Protein AF-A0A1Q7AAJ3-F1 (afdb_monomer_lite)

Secondary structure (DSSP, 8-state):
-EEEE-PEEPTTS-EEEE--EEEEPPPPPP----EEEEEE-SEEETT-EEEEEEE-------------HHHHHHHHTT------S-----EEEEEB-TTT-SSSEEE-EEEEE-SSEEEEEPPTTB-SEEEEEEEEE-PPPTTS-S-PPPEEEEEEEEEEEEE-THHHHHHHGGGSS-S----

Sequence (183 aa):
MVRRGAGTAKPDGSCCAERGFASVEAGLFTLAVPKVASIAPETAEIGSLITIKGSGFGEFIKSDERTQDNLSREGHQHLFTQFGVNIARSAVLFPANKEFVKASHVAGYVENWTDTEIKVRVPQVAVPGKVLITRGSWDMLPDGTCCKDKEWMQFEAGRFTPTGLDKITADYLKNIPNLGSEQ

Radius of gyration: 23.28 Å; chains: 1; bounding box: 60×42×65 Å

Structure (mmCIF, N/CA/C/O backbone):
data_AF-A0A1Q7AAJ3-F1
#
_entry.id   AF-A0A1Q7AAJ3-F1
#
loop_
_atom_site.group_PDB
_atom_site.id
_atom_site.type_symbol
_atom_site.label_atom_id
_atom_site.label_alt_id
_atom_site.label_comp_id
_atom_site.label_asym_id
_atom_site.label_entity_id
_atom_site.label_seq_id
_atom_site.pdbx_PDB_ins_code
_atom_site.Cartn_x
_atom_site.Cartn_y
_atom_site.Cartn_z
_atom_site.occupancy
_atom_site.B_iso_or_equiv
_atom_site.auth_seq_id
_atom_site.auth_comp_id
_atom_site.auth_asym_id
_atom_site.auth_atom_id
_atom_site.pdbx_PDB_model_num
ATOM 1 N N . MET A 1 1 ? 13.438 3.695 -26.249 1.00 65.31 1 MET A N 1
ATOM 2 C CA . MET A 1 1 ? 14.640 3.692 -27.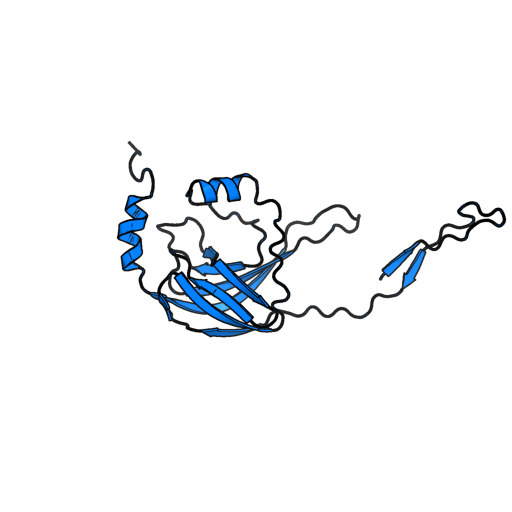112 1.00 65.31 1 MET A CA 1
ATOM 3 C C . MET A 1 1 ? 15.866 3.745 -26.215 1.00 65.31 1 MET A C 1
ATOM 5 O O . MET A 1 1 ? 15.960 4.659 -25.407 1.00 65.31 1 MET A O 1
ATOM 9 N N . VAL A 1 2 ? 16.760 2.763 -26.307 1.00 72.44 2 VAL A N 1
ATOM 10 C CA . VAL A 1 2 ? 18.031 2.750 -25.567 1.00 72.44 2 VAL A CA 1
ATOM 11 C C . VAL A 1 2 ? 19.109 3.328 -26.476 1.00 72.44 2 VAL A C 1
ATOM 13 O O . VAL A 1 2 ? 19.270 2.865 -27.605 1.00 72.44 2 VAL A O 1
ATOM 16 N N . ARG A 1 3 ? 19.835 4.347 -26.006 1.00 77.50 3 ARG A N 1
ATOM 17 C CA . ARG A 1 3 ? 20.923 4.986 -26.760 1.00 77.50 3 ARG A CA 1
ATOM 18 C C . ARG A 1 3 ? 22.242 4.749 -26.039 1.00 77.50 3 ARG A C 1
ATOM 20 O O . ARG A 1 3 ? 22.343 5.018 -24.847 1.00 77.50 3 ARG A O 1
ATOM 27 N N . ARG A 1 4 ? 23.255 4.277 -26.765 1.00 74.56 4 ARG A N 1
ATOM 28 C CA . ARG A 1 4 ? 24.634 4.182 -26.266 1.00 74.56 4 ARG A CA 1
ATOM 29 C C . ARG A 1 4 ? 25.573 4.995 -27.144 1.00 74.56 4 ARG A C 1
ATOM 31 O O . ARG A 1 4 ? 25.368 5.080 -28.357 1.00 74.56 4 ARG A O 1
ATOM 38 N N . GLY A 1 5 ? 26.613 5.562 -26.538 1.00 75.94 5 GLY A N 1
ATOM 39 C CA . GLY A 1 5 ? 27.709 6.171 -27.287 1.00 75.94 5 GLY A CA 1
ATOM 40 C C . GLY A 1 5 ? 28.377 5.121 -28.177 1.00 75.94 5 GLY A C 1
ATOM 41 O O . GLY A 1 5 ? 28.729 4.042 -27.706 1.00 75.94 5 GLY A O 1
ATOM 42 N N . ALA A 1 6 ? 28.503 5.423 -29.464 1.00 72.31 6 ALA A N 1
ATOM 43 C CA . ALA A 1 6 ? 29.125 4.570 -30.471 1.00 72.31 6 ALA A CA 1
ATOM 44 C C . ALA A 1 6 ? 30.087 5.417 -31.313 1.00 72.31 6 ALA A C 1
ATOM 46 O O . ALA A 1 6 ? 29.938 5.538 -32.526 1.00 72.31 6 ALA A O 1
ATOM 47 N N . GLY A 1 7 ? 31.028 6.082 -30.640 1.00 76.75 7 GLY A N 1
ATOM 48 C CA . GLY A 1 7 ? 32.107 6.783 -31.326 1.00 76.75 7 GLY A CA 1
ATOM 49 C C . GLY A 1 7 ? 33.108 5.785 -31.904 1.00 76.75 7 GLY A C 1
ATOM 50 O O . GLY A 1 7 ? 33.461 4.810 -31.240 1.00 76.75 7 GLY A O 1
ATOM 51 N N . THR A 1 8 ? 33.564 6.024 -33.129 1.00 76.06 8 THR A N 1
ATOM 52 C CA . THR A 1 8 ? 34.667 5.270 -33.737 1.00 76.06 8 THR A CA 1
ATOM 53 C C . THR A 1 8 ? 35.996 5.889 -33.307 1.00 76.06 8 THR A C 1
ATOM 55 O O . THR A 1 8 ? 36.162 7.111 -33.324 1.00 76.06 8 THR A O 1
ATOM 58 N N . ALA A 1 9 ? 36.955 5.066 -32.878 1.00 80.19 9 ALA A N 1
ATOM 59 C CA . ALA A 1 9 ? 38.305 5.542 -32.580 1.00 80.19 9 ALA A CA 1
ATOM 60 C C . ALA A 1 9 ? 39.030 5.936 -33.878 1.00 80.19 9 ALA A C 1
ATOM 62 O O . ALA A 1 9 ? 38.759 5.378 -34.943 1.00 80.19 9 ALA A O 1
ATOM 63 N N . LYS A 1 10 ? 39.951 6.900 -33.799 1.00 81.25 10 LYS A N 1
ATOM 64 C CA . LYS A 1 10 ? 40.844 7.220 -34.918 1.00 81.25 10 LYS A CA 1
ATOM 65 C C . LYS A 1 10 ? 41.862 6.083 -35.128 1.00 81.25 10 LYS A C 1
ATOM 67 O O . LYS A 1 10 ? 42.133 5.331 -34.190 1.00 81.25 10 LYS A O 1
ATOM 72 N N . PRO A 1 11 ? 42.473 5.969 -36.324 1.00 84.19 11 PRO A N 1
ATOM 73 C CA . PRO A 1 11 ? 43.499 4.956 -36.604 1.00 84.19 11 PRO A CA 1
ATOM 74 C C . PRO A 1 11 ? 44.734 5.031 -35.692 1.00 84.19 11 PRO A C 1
ATOM 76 O O . PRO A 1 11 ? 45.440 4.042 -35.541 1.00 84.19 11 PRO A O 1
ATOM 79 N N . ASP A 1 12 ? 44.988 6.190 -35.077 1.00 87.06 12 ASP A N 1
ATOM 80 C CA . ASP A 1 12 ? 46.073 6.425 -34.115 1.00 87.06 12 ASP A CA 1
ATOM 81 C C . ASP A 1 12 ? 45.742 5.954 -32.682 1.00 87.06 12 ASP A C 1
ATOM 83 O O . ASP A 1 12 ? 46.537 6.148 -31.765 1.00 87.06 12 ASP A O 1
ATOM 87 N N . GLY A 1 13 ? 44.566 5.351 -32.471 1.00 73.69 13 GLY A N 1
ATOM 88 C CA . GLY A 1 13 ? 44.105 4.877 -31.166 1.00 73.69 13 GLY A CA 1
ATOM 89 C C . GLY A 1 13 ? 43.540 5.971 -30.257 1.00 73.69 13 GLY A C 1
ATOM 90 O O . GLY A 1 13 ? 43.046 5.658 -29.173 1.00 73.69 13 GLY A O 1
ATOM 91 N N . SER A 1 14 ? 43.546 7.240 -30.677 1.00 81.94 14 SER A N 1
ATOM 92 C CA . SER A 1 14 ? 42.894 8.317 -29.933 1.00 81.94 14 SER A CA 1
ATOM 93 C C . SER A 1 14 ? 41.377 8.329 -30.185 1.00 81.94 14 SER A C 1
ATOM 95 O O . SER A 1 14 ? 40.891 8.071 -31.291 1.00 81.94 14 SER A O 1
ATOM 97 N N . CYS A 1 15 ? 40.583 8.622 -29.153 1.00 71.25 15 CYS A N 1
ATOM 98 C CA . CYS A 1 15 ? 39.141 8.830 -29.321 1.00 71.25 15 CYS A CA 1
ATOM 99 C C . CYS A 1 15 ? 38.859 10.279 -29.758 1.00 71.25 15 CYS A C 1
ATOM 101 O O . CYS A 1 15 ? 39.474 11.212 -29.248 1.00 71.25 15 CYS A O 1
ATOM 103 N N . CYS A 1 16 ? 37.927 10.572 -30.666 1.00 77.69 16 CYS A N 1
ATOM 104 C CA . CYS A 1 16 ? 37.142 9.714 -31.558 1.00 77.69 16 CYS A CA 1
ATOM 105 C C . CYS A 1 16 ? 37.064 10.412 -32.933 1.00 77.69 16 CYS A C 1
ATOM 107 O O . CYS A 1 16 ? 37.027 11.645 -32.985 1.00 77.69 16 CYS A O 1
ATOM 109 N N . ALA A 1 17 ? 37.091 9.644 -34.027 1.00 74.12 17 ALA A N 1
ATOM 110 C CA . ALA A 1 17 ? 37.043 10.137 -35.407 1.00 74.12 17 ALA A CA 1
ATOM 111 C C . ALA A 1 17 ? 35.638 10.631 -35.774 1.00 74.12 17 ALA A C 1
ATOM 113 O O . ALA A 1 17 ? 35.485 11.731 -36.297 1.00 74.12 17 ALA A O 1
ATOM 114 N N . GLU A 1 18 ? 34.618 9.855 -35.406 1.00 74.44 18 GLU A N 1
ATOM 115 C CA . GLU A 1 18 ? 33.216 10.250 -35.483 1.00 74.44 18 GLU A CA 1
ATOM 116 C C . GLU A 1 18 ? 32.548 10.090 -34.117 1.00 74.44 18 GLU A C 1
ATOM 118 O O . GLU A 1 18 ? 32.848 9.172 -33.347 1.00 74.44 18 GLU A O 1
ATOM 123 N N . ARG A 1 19 ? 31.616 10.995 -33.808 1.00 74.12 19 ARG A N 1
ATOM 124 C CA . ARG A 1 19 ? 30.742 10.887 -32.637 1.00 74.12 19 ARG A CA 1
ATOM 125 C C . ARG A 1 19 ? 29.387 10.372 -33.105 1.00 74.12 19 ARG A C 1
ATOM 127 O O . ARG A 1 19 ? 28.649 11.098 -33.762 1.00 74.12 19 ARG A O 1
ATOM 134 N N . GLY A 1 20 ? 29.074 9.128 -32.755 1.00 75.38 20 GLY A N 1
ATOM 135 C CA . GLY A 1 20 ? 27.811 8.478 -33.092 1.00 75.38 20 GLY A CA 1
ATOM 136 C C . GLY A 1 20 ? 27.059 7.984 -31.861 1.00 75.38 20 GLY A C 1
ATOM 137 O O . GLY A 1 20 ? 27.632 7.793 -30.785 1.00 75.38 20 GLY A O 1
ATOM 138 N N . PHE A 1 21 ? 25.763 7.736 -32.037 1.00 75.00 21 PHE A N 1
ATOM 139 C CA . PHE A 1 21 ? 24.933 7.028 -31.068 1.00 75.00 21 PHE A CA 1
ATOM 140 C C . PHE A 1 21 ? 24.314 5.815 -31.746 1.00 75.00 21 PHE A C 1
ATOM 142 O O . PHE A 1 21 ? 23.583 5.960 -32.724 1.00 75.00 21 PHE A O 1
ATOM 149 N N . ALA A 1 22 ? 24.551 4.629 -31.195 1.00 75.25 22 ALA A N 1
ATOM 150 C CA . ALA A 1 22 ? 23.754 3.468 -31.554 1.00 75.25 22 ALA A CA 1
ATOM 151 C C . ALA A 1 22 ? 22.447 3.547 -30.761 1.00 75.25 22 ALA A C 1
ATOM 153 O O . ALA A 1 22 ? 22.472 3.656 -29.532 1.00 75.25 22 ALA A O 1
ATOM 154 N N . SER A 1 23 ? 21.319 3.534 -31.466 1.00 76.69 23 SER A N 1
ATOM 155 C CA . SER A 1 23 ? 19.989 3.557 -30.859 1.00 76.69 23 SER A CA 1
ATOM 156 C C . SER A 1 23 ? 19.286 2.252 -31.199 1.00 76.69 23 SER A C 1
ATOM 158 O O . SER A 1 23 ? 19.252 1.858 -32.360 1.00 76.69 23 SER A O 1
ATOM 160 N N . VAL A 1 24 ? 18.749 1.581 -30.187 1.00 80.00 24 VAL A N 1
ATOM 161 C CA . VAL A 1 24 ? 17.919 0.386 -30.353 1.00 80.00 24 VAL A CA 1
ATOM 162 C C . VAL A 1 24 ? 16.547 0.703 -29.783 1.00 80.00 24 VAL A C 1
ATOM 164 O O . VAL A 1 24 ? 16.419 1.378 -28.752 1.00 80.00 24 VAL A O 1
ATOM 167 N N . GLU A 1 25 ? 15.504 0.269 -30.478 1.00 81.00 25 GLU A N 1
ATOM 168 C CA . GLU A 1 25 ? 14.151 0.396 -29.966 1.00 81.00 25 GLU A CA 1
ATOM 169 C C . GLU A 1 25 ? 14.051 -0.400 -28.660 1.00 81.00 25 GLU A C 1
ATOM 171 O O . GLU A 1 25 ? 14.455 -1.559 -28.584 1.00 81.00 25 GLU A O 1
ATOM 176 N N . ALA A 1 26 ? 13.602 0.260 -27.590 1.00 73.00 26 ALA A N 1
ATOM 177 C CA . ALA A 1 26 ? 13.353 -0.478 -26.358 1.00 73.00 26 ALA A CA 1
ATOM 178 C C . ALA A 1 26 ? 12.098 -1.315 -26.615 1.00 73.00 26 ALA A C 1
ATOM 180 O O . ALA A 1 26 ? 11.169 -0.799 -27.234 1.00 73.00 26 ALA A O 1
ATOM 181 N N . GLY A 1 27 ? 12.087 -2.577 -26.180 1.00 76.94 27 GLY A N 1
ATOM 182 C CA . GLY A 1 27 ? 10.922 -3.445 -26.345 1.00 76.94 27 GLY A CA 1
ATOM 183 C C . GLY A 1 27 ? 9.646 -2.828 -25.762 1.00 76.94 27 GLY A C 1
ATOM 184 O O . GLY A 1 27 ? 9.688 -1.846 -25.017 1.00 76.94 27 GLY A O 1
ATOM 185 N N . LEU A 1 28 ? 8.502 -3.420 -26.099 1.00 74.38 28 LEU A N 1
ATOM 186 C CA . LEU A 1 28 ? 7.213 -2.984 -25.571 1.00 74.38 28 LEU A CA 1
ATOM 187 C C . LEU A 1 28 ? 7.211 -3.089 -24.041 1.00 74.38 28 LEU A C 1
ATOM 189 O O . LEU A 1 28 ? 7.359 -4.171 -23.478 1.00 74.38 28 LEU A O 1
ATOM 193 N N . PHE A 1 29 ? 7.038 -1.948 -23.381 1.00 65.75 29 PHE A N 1
ATOM 194 C CA . PHE A 1 29 ? 6.793 -1.871 -21.949 1.00 65.75 29 PHE A CA 1
ATOM 195 C C . PHE A 1 29 ? 5.285 -1.793 -21.721 1.00 65.75 29 PHE A C 1
ATOM 197 O O . PHE A 1 29 ? 4.626 -0.870 -22.199 1.00 65.75 29 PHE A O 1
ATOM 204 N N . THR A 1 30 ? 4.735 -2.753 -20.986 1.00 64.44 30 THR A N 1
ATOM 205 C CA . THR A 1 30 ? 3.348 -2.703 -20.518 1.00 64.44 30 THR A CA 1
ATOM 206 C C . THR A 1 30 ? 3.324 -2.279 -19.061 1.00 64.44 30 THR A C 1
ATOM 208 O O . THR A 1 30 ? 3.898 -2.958 -18.209 1.00 64.44 30 THR A O 1
ATOM 211 N N . LEU A 1 31 ? 2.631 -1.180 -18.769 1.00 67.75 31 LEU A N 1
ATOM 212 C CA . LEU A 1 31 ? 2.391 -0.751 -17.398 1.00 67.75 31 LEU A CA 1
ATOM 213 C C . LEU A 1 31 ? 1.422 -1.734 -16.727 1.00 67.75 31 LEU A C 1
ATOM 215 O O . LEU A 1 31 ? 0.249 -1.806 -17.093 1.00 67.75 31 LEU A O 1
ATOM 219 N N . ALA A 1 32 ? 1.909 -2.494 -15.747 1.00 71.25 32 ALA A N 1
ATOM 220 C CA . ALA A 1 32 ? 1.050 -3.314 -14.906 1.00 71.25 32 ALA A CA 1
ATOM 221 C C . ALA A 1 32 ? 0.269 -2.396 -13.957 1.00 71.25 32 ALA A C 1
ATOM 223 O O . ALA A 1 32 ? 0.847 -1.780 -13.061 1.00 71.25 32 ALA A O 1
ATOM 224 N N . VAL A 1 33 ? -1.043 -2.282 -14.169 1.00 79.19 33 VAL A N 1
ATOM 225 C CA . VAL A 1 33 ? -1.920 -1.544 -13.255 1.00 79.19 33 VAL A CA 1
ATOM 226 C C . VAL A 1 33 ? -2.176 -2.424 -12.027 1.00 79.19 33 VAL A C 1
ATOM 228 O O . VAL A 1 33 ? -2.676 -3.541 -12.194 1.00 79.19 33 VAL A O 1
ATOM 231 N N . PRO A 1 34 ? -1.855 -1.957 -10.806 1.00 85.69 34 PRO A N 1
ATOM 232 C CA . PRO A 1 34 ? -2.088 -2.733 -9.597 1.00 85.69 34 PRO A CA 1
ATOM 233 C C . PRO A 1 34 ? -3.570 -3.085 -9.445 1.00 85.69 34 PRO A C 1
ATOM 235 O O . PRO A 1 34 ? -4.442 -2.222 -9.575 1.00 85.69 34 PRO A O 1
ATOM 238 N N . LYS A 1 35 ? -3.862 -4.348 -9.133 1.00 90.81 35 LYS A N 1
ATOM 239 C CA . LYS A 1 35 ? -5.227 -4.830 -8.899 1.00 90.81 35 LYS A CA 1
ATOM 240 C C . LYS A 1 35 ? -5.313 -5.505 -7.544 1.00 90.81 35 LYS A C 1
ATOM 242 O O . LYS A 1 35 ? -4.575 -6.447 -7.269 1.00 90.81 35 LYS A O 1
ATOM 247 N N . VAL A 1 36 ? -6.252 -5.054 -6.718 1.00 93.94 36 VAL A N 1
ATOM 248 C CA . VAL A 1 36 ? -6.525 -5.674 -5.420 1.00 93.94 36 VAL A CA 1
ATOM 249 C C . VAL A 1 36 ? -7.561 -6.778 -5.595 1.00 93.94 36 VAL A C 1
ATOM 251 O O . VAL A 1 36 ? -8.565 -6.601 -6.284 1.00 93.94 36 VAL A O 1
ATOM 254 N N . ALA A 1 37 ? -7.289 -7.929 -4.988 1.00 95.06 37 ALA A N 1
ATOM 255 C CA . ALA A 1 37 ? -8.182 -9.078 -4.960 1.00 95.06 37 ALA A CA 1
ATOM 256 C C . ALA A 1 37 ? -8.970 -9.152 -3.646 1.00 95.06 37 ALA A C 1
ATOM 258 O O . ALA A 1 37 ? -10.164 -9.430 -3.672 1.00 95.06 37 ALA A O 1
ATOM 259 N N . SER A 1 38 ? -8.319 -8.910 -2.503 1.00 95.50 38 SER A N 1
ATOM 260 C CA . SER A 1 38 ? -8.972 -8.994 -1.191 1.00 95.50 38 SER A CA 1
ATOM 261 C C . SER A 1 38 ? -8.181 -8.292 -0.093 1.00 95.50 38 SER A C 1
ATOM 263 O O . SER A 1 38 ? -6.950 -8.291 -0.127 1.00 95.50 38 SER A O 1
ATOM 265 N N . ILE A 1 39 ? -8.885 -7.832 0.938 1.00 95.75 39 ILE A N 1
ATOM 266 C CA . ILE A 1 39 ? -8.338 -7.403 2.228 1.00 95.75 39 ILE A CA 1
ATOM 267 C C . ILE A 1 39 ? -8.851 -8.355 3.314 1.00 95.75 39 ILE A C 1
ATOM 269 O O . ILE A 1 39 ? -10.038 -8.660 3.357 1.00 95.75 39 ILE A O 1
ATOM 273 N N . ALA A 1 40 ? -7.962 -8.883 4.154 1.00 96.06 40 ALA A N 1
ATOM 274 C CA . ALA A 1 40 ? -8.326 -9.857 5.175 1.00 96.06 40 ALA A CA 1
ATOM 275 C C . ALA A 1 40 ? -7.438 -9.744 6.427 1.00 96.06 40 ALA A C 1
ATOM 277 O O . ALA A 1 40 ? -6.211 -9.716 6.306 1.00 96.06 40 ALA A O 1
ATOM 278 N N . PRO A 1 41 ? -8.023 -9.766 7.634 1.00 96.69 41 PRO A N 1
ATOM 279 C CA . PRO A 1 41 ? -9.459 -9.636 7.910 1.00 96.69 41 PRO A CA 1
ATOM 280 C C . PRO A 1 41 ? -10.001 -8.233 7.558 1.00 96.69 41 PRO A C 1
ATOM 282 O O . PRO A 1 41 ? -9.258 -7.256 7.579 1.00 96.69 41 PRO A O 1
ATOM 285 N N . GLU A 1 42 ? -11.301 -8.125 7.256 1.00 96.06 42 GLU A N 1
ATOM 286 C CA . GLU A 1 42 ? -11.984 -6.833 7.015 1.00 96.06 42 GLU A CA 1
ATOM 287 C C . GLU A 1 42 ? -12.266 -6.058 8.313 1.00 96.06 42 GLU A C 1
ATOM 289 O O . GLU A 1 42 ? -12.528 -4.855 8.284 1.00 96.06 42 GLU A O 1
ATOM 294 N N . THR A 1 43 ? -12.182 -6.745 9.453 1.00 95.25 43 THR A N 1
ATOM 295 C CA . THR A 1 43 ? -12.402 -6.192 10.788 1.00 95.25 43 THR A CA 1
ATOM 296 C C . THR A 1 43 ? -11.329 -6.727 11.728 1.00 95.25 43 THR A C 1
ATOM 298 O O . THR A 1 43 ? -11.192 -7.943 11.865 1.00 95.25 43 THR A O 1
ATOM 301 N N . ALA A 1 44 ? -10.562 -5.845 12.369 1.00 94.25 44 ALA A N 1
ATOM 302 C CA . ALA A 1 44 ? -9.532 -6.235 13.336 1.00 94.25 44 ALA A CA 1
ATOM 303 C C . ALA A 1 44 ? -9.245 -5.130 14.353 1.00 94.25 44 ALA A C 1
ATOM 305 O O . ALA A 1 44 ? -9.491 -3.953 14.084 1.00 94.25 44 ALA A O 1
ATOM 306 N N . GLU A 1 45 ? -8.671 -5.516 15.495 1.00 91.75 45 GLU A N 1
ATOM 307 C CA . GLU A 1 45 ? -8.229 -4.558 16.506 1.00 91.75 45 GLU A CA 1
ATOM 308 C C . GLU A 1 45 ? -7.070 -3.723 15.964 1.00 91.75 45 GLU A C 1
ATOM 310 O O . GLU A 1 45 ? -6.247 -4.180 15.163 1.00 91.75 45 GLU A O 1
ATOM 315 N N . ILE A 1 46 ? -6.987 -2.486 16.416 1.00 88.50 46 ILE A N 1
ATOM 316 C CA . ILE A 1 46 ? -5.868 -1.606 16.115 1.00 88.50 46 ILE A CA 1
ATOM 317 C C . ILE A 1 46 ? -4.523 -2.259 16.484 1.00 88.50 46 ILE A C 1
ATOM 319 O O . ILE A 1 46 ? -4.392 -2.941 17.495 1.00 88.50 46 ILE A O 1
ATOM 323 N N . GLY A 1 47 ? -3.508 -2.063 15.638 1.00 85.81 47 GLY A N 1
ATOM 324 C CA . GLY A 1 47 ? -2.197 -2.709 15.756 1.00 85.81 47 GLY A CA 1
ATOM 325 C C . GLY A 1 47 ? -2.135 -4.134 15.191 1.00 85.81 47 GLY A C 1
ATOM 326 O O . GLY A 1 47 ? -1.030 -4.642 14.955 1.00 85.81 47 GLY A O 1
ATOM 327 N N . SER A 1 48 ? -3.286 -4.760 14.913 1.00 91.12 48 SER A N 1
ATOM 328 C CA . SER A 1 48 ? -3.352 -6.080 14.277 1.00 91.12 48 SER A CA 1
ATOM 329 C C . SER A 1 48 ? -2.757 -6.051 12.876 1.00 91.12 48 SER A C 1
ATOM 331 O O . SER A 1 48 ? -2.835 -5.047 12.164 1.00 91.12 48 SER A O 1
ATOM 333 N N . LEU A 1 49 ? -2.180 -7.181 12.474 1.00 92.81 49 LEU A N 1
ATOM 334 C CA . LEU A 1 49 ? -1.660 -7.377 11.129 1.00 92.81 49 LEU A CA 1
ATOM 335 C C . LEU A 1 49 ? -2.796 -7.794 10.190 1.00 92.81 49 LEU A C 1
ATOM 337 O O . LEU A 1 49 ? -3.454 -8.806 10.426 1.00 92.81 49 LEU A O 1
ATOM 341 N N . ILE A 1 50 ? -2.994 -7.039 9.113 1.00 96.38 50 ILE A N 1
ATOM 342 C CA . ILE A 1 50 ? -3.913 -7.384 8.028 1.00 96.38 50 ILE A CA 1
ATOM 343 C C . ILE A 1 50 ? -3.136 -7.697 6.752 1.00 96.38 50 ILE A C 1
ATOM 345 O O . ILE A 1 50 ? -2.016 -7.225 6.550 1.00 96.38 50 ILE A O 1
ATOM 349 N N . THR A 1 51 ? -3.745 -8.498 5.886 1.00 96.94 51 THR A N 1
ATOM 350 C CA . THR A 1 51 ? -3.178 -8.927 4.609 1.00 96.94 51 THR A CA 1
ATOM 351 C C . THR A 1 51 ? -4.041 -8.426 3.460 1.00 96.94 51 THR A C 1
ATOM 353 O O . THR A 1 51 ? -5.244 -8.671 3.422 1.00 96.94 51 THR A O 1
ATOM 356 N N . ILE A 1 52 ? -3.418 -7.759 2.497 1.00 96.31 52 ILE A N 1
ATOM 357 C CA . ILE A 1 52 ? -4.033 -7.364 1.233 1.00 96.31 52 ILE A CA 1
ATOM 358 C C . ILE A 1 52 ? -3.404 -8.214 0.133 1.00 96.31 52 ILE A C 1
ATOM 360 O O . ILE A 1 52 ? -2.185 -8.229 -0.018 1.00 96.31 52 ILE A O 1
ATOM 364 N N . LYS A 1 53 ? -4.231 -8.931 -0.627 1.00 96.56 53 LYS A N 1
ATOM 365 C CA . LYS A 1 53 ? -3.799 -9.758 -1.761 1.00 96.56 53 LYS A CA 1
ATOM 366 C C . LYS A 1 53 ? -4.214 -9.125 -3.076 1.00 96.56 53 LYS A C 1
ATOM 368 O O . LYS A 1 53 ? -5.254 -8.471 -3.154 1.00 96.56 53 LYS A O 1
ATOM 373 N N . GLY A 1 54 ? -3.426 -9.352 -4.113 1.00 94.31 54 GLY A N 1
ATOM 374 C CA . GLY A 1 54 ? -3.667 -8.815 -5.445 1.00 94.31 54 GLY A CA 1
ATOM 375 C C . GLY A 1 54 ? -2.545 -9.165 -6.410 1.00 94.31 54 GLY A C 1
ATOM 376 O O . GLY A 1 54 ? -1.929 -10.221 -6.293 1.00 94.31 54 GLY A O 1
ATOM 377 N N . SER A 1 55 ? -2.311 -8.287 -7.375 1.00 91.75 55 SER A N 1
ATOM 378 C CA . SER A 1 55 ? -1.271 -8.435 -8.394 1.00 91.75 55 SER A CA 1
ATOM 379 C C . SER A 1 55 ? -0.776 -7.074 -8.863 1.00 91.75 55 SER A C 1
ATOM 381 O O . SER A 1 55 ? -1.564 -6.123 -8.913 1.00 91.75 55 SER A O 1
ATOM 383 N N . GLY A 1 56 ? 0.485 -6.992 -9.288 1.00 87.06 56 GLY A N 1
ATOM 384 C CA . GLY A 1 56 ? 1.055 -5.748 -9.800 1.00 87.06 56 GLY A CA 1
ATOM 385 C C . GLY A 1 56 ? 1.318 -4.716 -8.705 1.00 87.06 56 GLY A C 1
ATOM 386 O O . GLY A 1 56 ? 1.403 -3.524 -8.997 1.00 87.06 56 GLY A O 1
ATOM 387 N N . PHE A 1 57 ? 1.422 -5.128 -7.436 1.00 86.12 57 PHE A N 1
ATOM 388 C CA . PHE A 1 57 ? 1.823 -4.223 -6.355 1.00 86.12 57 PHE A CA 1
ATOM 389 C C . PHE A 1 57 ? 3.292 -3.809 -6.461 1.00 86.12 57 PHE A C 1
ATOM 391 O O . PHE A 1 57 ? 3.673 -2.811 -5.848 1.00 86.12 57 PHE A O 1
ATOM 398 N N . GLY A 1 58 ? 4.093 -4.526 -7.251 1.00 80.19 58 GLY A N 1
ATOM 399 C CA . GLY A 1 58 ? 5.523 -4.338 -7.438 1.00 80.19 58 GLY A CA 1
ATOM 400 C C . GLY A 1 58 ? 6.339 -4.529 -6.163 1.00 80.19 58 GLY A C 1
ATOM 401 O O . GLY A 1 58 ? 5.847 -4.966 -5.123 1.00 80.19 58 GLY A O 1
ATOM 402 N N . GLU A 1 59 ? 7.617 -4.173 -6.252 1.00 72.88 59 GLU A N 1
ATOM 403 C CA . GLU A 1 59 ? 8.522 -4.219 -5.111 1.00 72.88 59 GLU A CA 1
ATOM 404 C C . GLU A 1 59 ? 8.340 -2.999 -4.205 1.00 72.88 59 GLU A C 1
ATOM 406 O O . GLU A 1 59 ? 8.094 -1.870 -4.657 1.00 72.88 59 GLU A O 1
ATOM 411 N N . PHE A 1 60 ? 8.467 -3.243 -2.904 1.00 66.94 60 PHE A N 1
ATOM 412 C CA . PHE A 1 60 ? 8.374 -2.209 -1.897 1.00 66.94 60 PHE A CA 1
ATOM 413 C C . PHE A 1 60 ? 9.700 -1.509 -1.707 1.00 66.94 60 PHE A C 1
ATOM 415 O O . PHE A 1 60 ? 10.556 -1.914 -0.924 1.00 66.94 60 PHE A O 1
ATOM 422 N N . ILE A 1 61 ? 9.838 -0.397 -2.406 1.00 57.00 61 ILE A N 1
ATOM 423 C CA . ILE A 1 61 ? 10.975 0.480 -2.227 1.00 57.00 61 ILE A CA 1
ATOM 424 C C . ILE A 1 61 ? 10.594 1.467 -1.118 1.00 57.00 61 ILE A C 1
ATOM 426 O O . ILE A 1 61 ? 9.977 2.502 -1.374 1.00 57.00 61 ILE A O 1
ATOM 430 N N . LYS A 1 62 ? 10.977 1.162 0.134 1.00 51.62 62 LYS A N 1
ATOM 431 C CA . LYS A 1 62 ? 11.312 2.231 1.090 1.00 51.62 62 LYS A CA 1
ATOM 432 C C . LYS A 1 62 ? 12.665 2.781 0.649 1.00 51.62 62 LYS A C 1
ATOM 434 O O . LYS A 1 62 ? 13.670 2.578 1.313 1.00 51.62 62 LYS A O 1
ATOM 439 N N . SER A 1 63 ? 12.733 3.401 -0.527 1.00 38.16 63 SER A N 1
ATOM 440 C CA . SER A 1 63 ? 13.829 4.331 -0.734 1.00 38.16 63 SER A CA 1
ATOM 441 C C . SER A 1 63 ? 13.535 5.401 0.284 1.00 38.16 63 SER A C 1
ATOM 443 O O . SER A 1 63 ? 12.475 6.034 0.221 1.00 38.16 63 SER A O 1
ATOM 445 N N . ASP A 1 64 ? 14.429 5.523 1.246 1.00 38.41 64 ASP A N 1
ATOM 446 C CA . ASP A 1 64 ? 14.527 6.655 2.136 1.00 38.41 64 ASP A CA 1
ATOM 447 C C . ASP A 1 64 ? 14.805 7.872 1.244 1.00 38.41 64 ASP A C 1
ATOM 449 O O . ASP A 1 64 ? 15.915 8.389 1.148 1.00 38.41 64 ASP A O 1
ATOM 453 N N . GLU A 1 65 ? 13.786 8.308 0.500 1.00 41.88 65 GLU A N 1
ATOM 454 C CA . GLU A 1 65 ? 13.674 9.676 0.059 1.00 41.88 65 GLU A CA 1
ATOM 455 C C . GLU A 1 65 ? 13.810 10.427 1.352 1.00 41.88 65 GLU A C 1
ATOM 457 O O . GLU A 1 65 ? 12.916 10.265 2.189 1.00 41.88 65 GLU A O 1
ATOM 462 N N . ARG A 1 66 ? 14.985 11.067 1.537 1.00 35.72 66 ARG A N 1
ATOM 463 C CA . ARG A 1 66 ? 15.378 11.802 2.739 1.00 35.72 66 ARG A CA 1
ATOM 464 C C . ARG A 1 66 ? 14.092 12.263 3.360 1.00 35.72 66 ARG A C 1
ATOM 466 O O . ARG A 1 66 ? 13.466 13.171 2.810 1.00 35.72 66 ARG A O 1
ATOM 473 N N . THR A 1 67 ? 13.650 11.547 4.399 1.00 42.78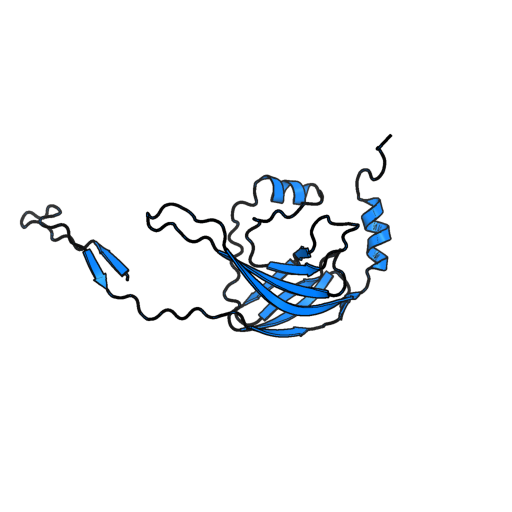 67 THR A N 1
ATOM 474 C CA . THR A 1 67 ? 12.500 11.962 5.184 1.00 42.78 67 THR A CA 1
ATOM 475 C C . THR A 1 67 ? 12.794 13.414 5.398 1.00 42.78 67 THR A C 1
ATOM 477 O O . THR A 1 67 ? 13.862 13.669 5.962 1.00 42.78 67 THR A O 1
ATOM 480 N N . GLN A 1 68 ? 12.002 14.320 4.796 1.00 47.69 68 GLN A N 1
ATOM 481 C CA . GLN A 1 68 ? 12.253 15.755 4.919 1.00 47.69 68 GLN A CA 1
ATOM 482 C C . GLN A 1 68 ? 12.672 15.936 6.362 1.00 47.69 68 GLN A C 1
ATOM 484 O O . GLN A 1 68 ? 11.964 15.391 7.196 1.00 47.69 68 GLN A O 1
ATOM 489 N N . ASP A 1 69 ? 13.860 16.473 6.638 1.00 43.84 69 ASP A N 1
ATOM 490 C CA . ASP A 1 69 ? 14.612 16.248 7.894 1.00 43.84 69 ASP A CA 1
ATOM 491 C C . ASP A 1 69 ? 13.727 16.379 9.167 1.00 43.84 69 ASP A C 1
ATOM 493 O O . ASP A 1 69 ? 13.899 15.720 10.189 1.00 43.84 69 ASP A O 1
ATOM 497 N N . ASN A 1 70 ? 12.664 17.163 9.017 1.00 47.06 70 ASN A N 1
ATOM 498 C CA . ASN A 1 70 ? 11.505 17.370 9.871 1.00 47.06 70 ASN A CA 1
ATOM 499 C C . ASN A 1 70 ? 10.611 16.131 10.135 1.00 47.06 70 ASN A C 1
ATOM 501 O O . ASN A 1 70 ? 10.289 15.899 11.279 1.00 47.06 70 ASN A O 1
ATOM 505 N N . LEU A 1 71 ? 10.222 15.301 9.162 1.00 50.88 71 LEU A N 1
ATOM 506 C CA . LEU A 1 71 ? 9.335 14.133 9.315 1.00 50.88 71 LEU A CA 1
ATOM 507 C C . LEU A 1 71 ? 9.910 13.048 10.237 1.00 50.88 71 LEU A C 1
ATOM 509 O O . LEU A 1 71 ? 9.188 12.490 11.061 1.00 50.88 71 LEU A O 1
ATOM 513 N N . SER A 1 72 ? 11.201 12.730 10.094 1.00 50.12 72 SER A N 1
ATOM 514 C CA . SER A 1 72 ? 11.870 11.770 10.987 1.00 50.12 72 SER A CA 1
ATOM 515 C C . SER A 1 72 ? 12.089 12.362 12.374 1.00 50.12 72 SER A C 1
ATOM 517 O O . SER A 1 72 ? 11.917 11.663 13.370 1.00 50.12 72 SER A O 1
ATOM 519 N N . ARG A 1 73 ? 12.398 13.662 12.452 1.00 50.69 73 ARG A N 1
ATOM 520 C CA . ARG A 1 73 ? 12.562 14.384 13.719 1.00 50.69 73 ARG A CA 1
ATOM 521 C C . ARG A 1 73 ? 11.241 14.555 14.475 1.00 50.69 73 ARG A C 1
ATOM 523 O O . ARG A 1 73 ? 11.198 14.292 15.666 1.00 50.69 73 ARG A O 1
ATOM 530 N N . GLU A 1 74 ? 10.167 14.935 13.797 1.00 53.31 74 GLU A N 1
ATOM 531 C CA . GLU A 1 74 ? 8.816 15.119 14.345 1.00 53.31 74 GLU A CA 1
ATOM 532 C C . GLU A 1 74 ? 8.196 13.784 14.754 1.00 53.31 74 GLU A C 1
ATOM 534 O O . GLU A 1 74 ? 7.616 13.689 15.834 1.00 53.31 74 GLU A O 1
ATOM 539 N N . GLY A 1 75 ? 8.405 12.729 13.955 1.00 51.66 75 GLY A N 1
ATOM 540 C CA . GLY A 1 75 ? 8.052 11.362 14.335 1.00 51.66 75 GLY A CA 1
ATOM 541 C C . GLY A 1 75 ? 8.807 10.884 15.581 1.00 51.66 75 GLY A C 1
ATOM 542 O O . GLY A 1 75 ? 8.220 10.214 16.427 1.00 51.66 75 GLY A O 1
ATOM 543 N N . HIS A 1 76 ? 10.078 11.277 15.738 1.00 48.75 76 HIS A N 1
ATOM 544 C CA . HIS A 1 76 ? 10.866 11.016 16.950 1.00 48.75 76 HIS A CA 1
ATOM 545 C C . HIS A 1 76 ? 10.447 11.893 18.145 1.00 48.75 76 HIS A C 1
ATOM 547 O O . HIS A 1 76 ? 10.684 11.527 19.290 1.00 48.75 76 HIS A O 1
ATOM 553 N N . GLN A 1 77 ? 9.797 13.030 17.892 1.00 52.53 77 GLN A N 1
ATOM 554 C CA . GLN A 1 77 ? 9.292 13.959 18.907 1.00 52.53 77 GLN A CA 1
ATOM 555 C C . GLN A 1 77 ? 7.807 13.746 19.245 1.00 52.53 77 GLN A C 1
ATOM 557 O O . GLN A 1 77 ? 7.235 14.557 19.967 1.00 52.53 77 GLN A O 1
ATOM 562 N N . HIS A 1 78 ? 7.177 12.676 18.743 1.00 52.66 78 HIS A N 1
ATOM 563 C CA . HIS A 1 78 ? 5.745 12.388 18.925 1.00 52.66 78 HIS A CA 1
ATOM 564 C C . HIS A 1 78 ? 4.814 13.539 18.505 1.00 52.66 78 HIS A C 1
ATOM 566 O O . HIS A 1 78 ? 3.683 13.645 18.980 1.00 52.66 78 HIS A O 1
ATOM 572 N N . LEU A 1 79 ? 5.271 14.407 17.602 1.00 48.62 79 LEU A N 1
ATOM 573 C CA . LEU A 1 79 ? 4.448 15.479 17.063 1.00 48.62 79 LEU A CA 1
ATOM 574 C C . LEU A 1 79 ? 3.537 14.905 15.976 1.00 48.62 79 LEU A C 1
ATOM 576 O O . LEU A 1 79 ? 3.970 14.103 15.147 1.00 48.62 79 LEU A O 1
ATOM 580 N N . PHE A 1 80 ? 2.268 15.321 15.965 1.00 45.41 80 PHE A N 1
ATOM 581 C CA . PHE A 1 80 ? 1.331 14.941 14.909 1.00 45.41 80 PHE A CA 1
ATOM 582 C C . PHE A 1 80 ? 1.756 15.569 13.587 1.00 45.41 80 PHE A C 1
ATOM 584 O O . PHE A 1 80 ? 1.390 16.697 13.259 1.00 45.41 80 PHE A O 1
ATOM 591 N N . THR A 1 81 ? 2.538 14.819 12.820 1.00 44.72 81 THR A N 1
ATOM 592 C CA . THR A 1 81 ? 2.956 15.203 11.483 1.00 44.72 81 THR A CA 1
ATOM 593 C C . THR A 1 81 ? 1.728 15.349 10.588 1.00 44.72 81 THR A C 1
ATOM 595 O O . THR A 1 81 ? 1.048 14.377 10.251 1.00 44.72 81 THR A O 1
ATOM 598 N N . GLN A 1 82 ? 1.443 16.582 10.174 1.00 44.47 82 GLN A N 1
ATOM 599 C CA . GLN A 1 82 ? 0.471 16.828 9.122 1.00 44.47 82 GLN A CA 1
ATOM 600 C C . GLN A 1 82 ? 1.062 16.327 7.810 1.00 44.47 82 GLN A C 1
ATOM 602 O O . GLN A 1 82 ? 2.049 16.865 7.309 1.00 44.47 82 GLN A O 1
ATOM 607 N N . PHE A 1 83 ? 0.451 15.296 7.237 1.00 42.22 83 PHE A N 1
ATOM 608 C CA . PHE A 1 83 ? 0.895 14.819 5.946 1.00 42.22 83 PHE A CA 1
ATOM 609 C C . PHE A 1 83 ? 0.471 15.809 4.843 1.00 42.22 83 PHE A C 1
ATOM 611 O O . PHE A 1 83 ? -0.712 15.926 4.529 1.00 42.22 83 PHE A O 1
ATOM 618 N N . GLY A 1 84 ? 1.425 16.573 4.297 1.00 43.84 84 GLY A N 1
ATOM 619 C CA . GLY A 1 84 ? 1.215 17.419 3.117 1.00 43.84 84 GLY A CA 1
ATOM 620 C C . GLY A 1 84 ? 1.014 16.602 1.832 1.00 43.84 84 GLY A C 1
ATOM 621 O O . GLY A 1 84 ? 1.254 15.399 1.803 1.00 43.84 84 GLY A O 1
ATOM 622 N N . VAL A 1 85 ? 0.621 17.267 0.740 1.00 44.72 85 VAL A N 1
ATOM 623 C CA . VAL A 1 85 ? 0.307 16.644 -0.571 1.00 44.72 85 VAL A CA 1
ATOM 624 C C . VAL A 1 85 ? 1.494 15.850 -1.167 1.00 44.72 85 VAL A C 1
ATOM 626 O O . VAL A 1 85 ? 1.309 14.991 -2.024 1.00 44.72 85 VAL A O 1
ATOM 629 N N . ASN A 1 86 ? 2.715 16.071 -0.660 1.00 44.41 86 ASN A N 1
ATOM 630 C CA . ASN A 1 86 ? 3.967 15.554 -1.212 1.00 44.41 86 ASN A CA 1
ATOM 631 C C . ASN A 1 86 ? 4.794 14.725 -0.213 1.00 44.41 86 ASN A C 1
ATOM 633 O O . ASN A 1 86 ? 5.936 15.066 0.085 1.00 44.41 86 ASN A O 1
ATOM 637 N N . ILE A 1 87 ? 4.257 13.614 0.294 1.00 49.09 87 ILE A N 1
ATOM 638 C CA . ILE A 1 87 ? 5.042 12.644 1.079 1.00 49.09 87 ILE A CA 1
ATOM 639 C C . ILE A 1 87 ? 5.163 11.376 0.268 1.00 49.09 87 ILE A C 1
ATOM 641 O O . ILE A 1 87 ? 4.278 10.536 0.332 1.00 49.09 87 ILE A O 1
ATOM 645 N N . ALA A 1 88 ? 6.232 11.247 -0.522 1.00 46.31 88 ALA A N 1
ATOM 646 C CA . ALA A 1 88 ? 6.503 10.013 -1.261 1.00 46.31 88 ALA A CA 1
ATOM 647 C C . ALA A 1 88 ? 6.584 8.852 -0.298 1.00 46.31 88 ALA A C 1
ATOM 649 O O . ALA A 1 88 ? 7.533 8.799 0.477 1.00 46.31 88 ALA A O 1
ATOM 650 N N . ARG A 1 89 ? 5.630 7.927 -0.377 1.00 66.94 89 ARG A N 1
ATOM 651 C CA . ARG A 1 89 ? 5.793 6.543 0.062 1.00 66.94 89 ARG A CA 1
ATOM 652 C C . ARG A 1 89 ? 4.873 5.689 -0.796 1.00 66.94 89 ARG A C 1
ATOM 654 O O . ARG A 1 89 ? 3.740 6.085 -1.063 1.00 66.94 89 ARG A O 1
ATOM 661 N N . SER A 1 90 ? 5.347 4.512 -1.201 1.00 75.19 90 SER A N 1
ATOM 662 C CA . SER A 1 90 ? 4.397 3.419 -1.406 1.00 75.19 90 SER A CA 1
ATOM 663 C C . SER A 1 90 ? 3.780 3.157 -0.029 1.00 75.19 90 SER A C 1
ATOM 665 O O . SER A 1 90 ? 4.517 2.924 0.928 1.00 75.19 90 SER A O 1
ATOM 667 N N . ALA A 1 91 ? 2.472 3.329 0.127 1.00 81.88 91 ALA A N 1
ATOM 668 C CA . ALA A 1 91 ? 1.830 3.277 1.437 1.00 81.88 91 ALA A CA 1
ATOM 669 C C . ALA A 1 91 ? 0.444 2.649 1.361 1.00 81.88 91 ALA A C 1
ATOM 671 O O . ALA A 1 91 ? -0.218 2.676 0.326 1.00 81.88 91 ALA A O 1
ATOM 672 N N . VAL A 1 92 ? 0.007 2.115 2.499 1.00 88.25 92 VAL A N 1
ATOM 673 C CA . VAL A 1 92 ? -1.382 1.721 2.722 1.00 88.25 92 VAL A CA 1
ATOM 674 C C . VAL A 1 92 ? -1.999 2.735 3.676 1.00 88.25 92 VAL A C 1
ATOM 676 O O . VAL A 1 92 ? -1.526 2.903 4.800 1.00 88.25 92 VAL A O 1
ATOM 679 N N . LEU A 1 93 ? -3.023 3.435 3.210 1.00 88.50 93 LEU A N 1
ATOM 680 C CA . LEU A 1 93 ? -3.677 4.541 3.886 1.00 88.50 93 LEU A CA 1
ATOM 681 C C . LEU A 1 93 ? -5.037 4.103 4.426 1.00 88.50 93 LEU A C 1
ATOM 683 O O . LEU A 1 93 ? -5.909 3.661 3.679 1.00 88.50 93 LEU A O 1
ATOM 687 N N . PHE A 1 94 ? -5.220 4.274 5.728 1.00 90.00 94 PHE A N 1
ATOM 688 C CA . PHE A 1 94 ? -6.475 4.039 6.429 1.00 90.00 94 PHE A CA 1
ATOM 689 C C . PHE A 1 94 ? -7.159 5.381 6.684 1.00 90.00 94 PHE A C 1
ATOM 691 O O . PHE A 1 94 ? -6.464 6.340 7.025 1.00 90.00 94 PHE A O 1
ATOM 698 N N . PRO A 1 95 ? -8.489 5.488 6.555 1.00 90.31 95 PRO A N 1
ATOM 699 C CA . PRO A 1 95 ? -9.218 6.678 6.980 1.00 90.31 95 PRO A CA 1
ATOM 700 C C . PRO A 1 95 ? -8.895 7.005 8.438 1.00 90.31 95 PRO A C 1
ATOM 702 O O . PRO A 1 95 ? -8.840 6.100 9.270 1.00 90.31 95 PRO A O 1
ATOM 705 N N . ALA A 1 96 ? -8.659 8.277 8.741 1.00 83.44 96 ALA A N 1
ATOM 706 C CA . ALA A 1 96 ? -8.241 8.718 10.069 1.00 83.44 96 ALA A CA 1
ATOM 707 C C . ALA A 1 96 ? -9.352 9.492 10.790 1.00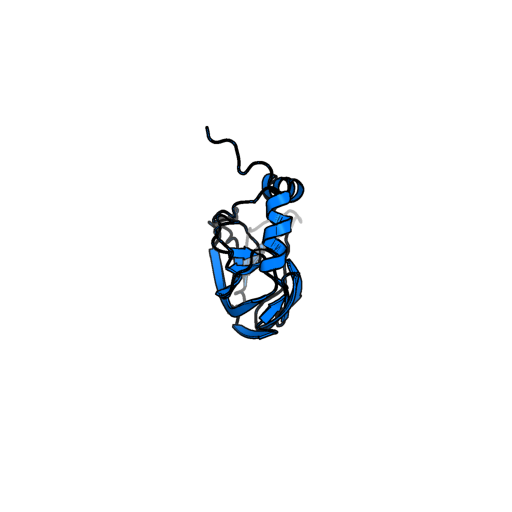 83.44 96 ALA A C 1
ATOM 709 O O . ALA A 1 96 ? -10.131 10.212 10.158 1.00 83.44 96 ALA A O 1
ATOM 710 N N . ASN A 1 97 ? -9.398 9.383 12.122 1.00 82.50 97 ASN A N 1
ATOM 711 C CA . ASN A 1 97 ? -10.231 10.266 12.934 1.00 82.50 97 ASN A CA 1
ATOM 712 C C . ASN A 1 97 ? -9.674 11.702 12.881 1.00 82.50 97 ASN A C 1
ATOM 714 O O . ASN A 1 97 ? -8.547 11.960 13.314 1.00 82.50 97 ASN A O 1
ATOM 718 N N . LYS A 1 98 ? -10.495 12.637 12.387 1.00 80.25 98 LYS A N 1
ATOM 719 C CA . LYS A 1 98 ? -10.144 14.057 12.249 1.00 80.25 98 LYS A CA 1
ATOM 720 C C . LYS A 1 98 ? -9.955 14.793 13.576 1.00 80.25 98 LYS A C 1
ATOM 722 O O . LYS A 1 98 ? -9.332 15.849 13.586 1.00 80.25 98 LYS A O 1
ATOM 727 N N . GLU A 1 99 ? -10.467 14.249 14.677 1.00 76.69 99 GLU A N 1
ATOM 728 C CA . GLU A 1 99 ? -10.258 14.799 16.023 1.00 76.69 99 GLU A CA 1
ATOM 729 C C . GLU A 1 99 ? -8.795 14.679 16.467 1.00 76.69 99 GLU A C 1
ATOM 731 O O . GLU A 1 99 ? -8.288 15.542 17.176 1.00 76.69 99 GLU A O 1
ATOM 736 N N . PHE A 1 100 ? -8.103 13.627 16.016 1.00 69.25 100 PHE A N 1
ATOM 737 C CA . PHE A 1 100 ? -6.724 13.335 16.414 1.00 69.25 100 PHE A CA 1
ATOM 738 C C . PHE A 1 100 ? -5.698 13.673 15.334 1.00 69.25 100 PHE A C 1
ATOM 740 O O . PHE A 1 100 ? -4.532 13.902 15.650 1.00 69.25 100 PHE A O 1
ATOM 747 N N . VAL A 1 101 ? -6.106 13.692 14.061 1.00 65.19 101 VAL A N 1
ATOM 748 C CA . VAL A 1 101 ? -5.216 13.937 12.921 1.00 65.19 101 VAL A CA 1
ATOM 749 C C . VAL A 1 101 ? -5.883 14.877 11.924 1.00 65.19 101 VAL A C 1
ATOM 751 O O . VAL A 1 101 ? -6.983 14.623 11.453 1.00 65.19 101 VAL A O 1
ATOM 754 N N . LYS A 1 102 ? -5.191 15.952 11.527 1.00 65.56 102 LYS A N 1
ATOM 755 C CA . LYS A 1 102 ? -5.708 16.917 10.533 1.00 65.56 102 LYS A CA 1
ATOM 756 C C . LYS A 1 102 ? -5.889 16.308 9.131 1.00 65.56 102 LYS A C 1
ATOM 758 O O . LYS A 1 102 ? -6.703 16.789 8.345 1.00 65.56 102 LYS A O 1
ATOM 763 N N . ALA A 1 103 ? -5.107 15.278 8.802 1.00 67.19 103 ALA A N 1
ATOM 764 C CA . ALA A 1 103 ? -5.178 14.561 7.531 1.00 67.19 103 ALA A CA 1
ATOM 765 C C . ALA A 1 103 ? -6.389 13.614 7.469 1.00 67.19 103 ALA A C 1
ATOM 767 O O . ALA A 1 103 ? -6.820 13.057 8.472 1.00 67.19 103 ALA A O 1
ATOM 768 N N . SER A 1 104 ? -6.917 13.388 6.263 1.00 78.19 104 SER A N 1
ATOM 769 C CA . SER A 1 104 ? -8.049 12.475 6.044 1.00 78.19 104 SER A CA 1
ATOM 770 C C . SER A 1 104 ? -7.688 10.997 6.215 1.00 78.19 104 SER A C 1
ATOM 772 O O . SER A 1 104 ? -8.571 10.184 6.482 1.00 78.19 104 SER A O 1
ATOM 774 N N . HIS A 1 105 ? -6.408 10.652 6.052 1.00 84.44 105 HIS A N 1
ATOM 775 C CA . HIS A 1 105 ? -5.903 9.290 6.150 1.00 84.44 105 HIS A CA 1
ATOM 776 C C . HIS A 1 105 ? -4.589 9.236 6.932 1.00 84.44 105 HIS A C 1
ATOM 778 O O . HIS A 1 105 ? -3.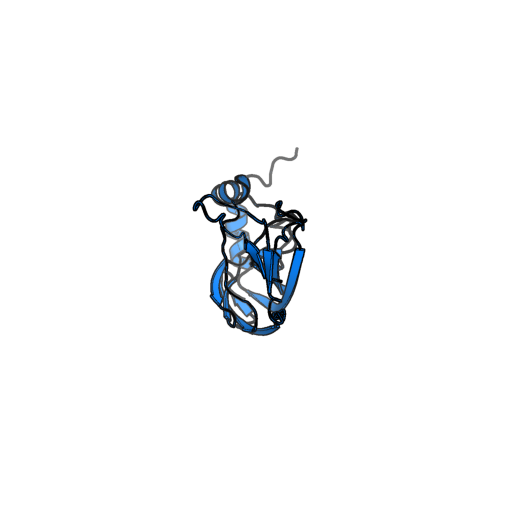830 10.205 6.975 1.00 84.44 105 HIS A O 1
ATOM 784 N N . VAL A 1 106 ? -4.310 8.068 7.503 1.00 79.12 106 VAL A N 1
ATOM 785 C CA . VAL A 1 106 ? -3.083 7.725 8.221 1.00 79.12 106 VAL A CA 1
ATOM 786 C C . VAL A 1 106 ? -2.444 6.494 7.576 1.00 79.12 106 VAL A C 1
ATOM 788 O O . VAL A 1 106 ? -3.133 5.556 7.174 1.00 79.12 106 VAL A O 1
ATOM 7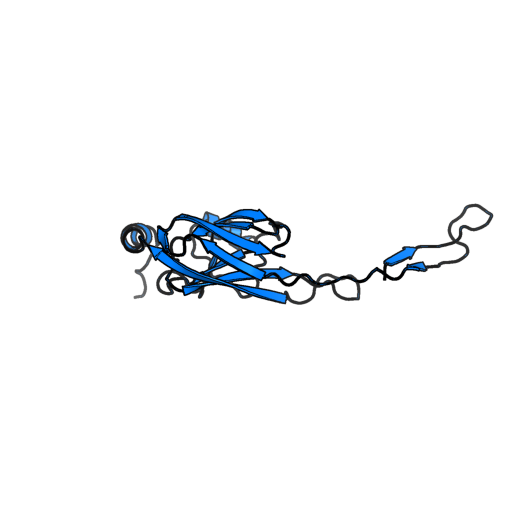91 N N . ALA A 1 107 ? -1.118 6.490 7.455 1.00 84.50 107 ALA A N 1
ATOM 792 C CA . ALA A 1 107 ? -0.396 5.350 6.907 1.00 84.50 107 ALA A CA 1
ATOM 793 C C . ALA A 1 107 ? -0.292 4.214 7.937 1.00 84.50 107 ALA A C 1
ATOM 795 O O . ALA A 1 107 ? 0.101 4.437 9.083 1.00 84.50 107 ALA A O 1
ATOM 796 N N . GLY A 1 108 ? -0.616 2.990 7.520 1.00 82.00 108 GLY A N 1
ATOM 797 C CA . GLY A 1 108 ? -0.335 1.784 8.295 1.00 82.00 108 GLY A CA 1
ATOM 798 C C . GLY A 1 108 ? 1.145 1.401 8.236 1.00 82.00 108 GLY A C 1
ATOM 799 O O . GLY A 1 108 ? 1.863 1.741 7.290 1.00 82.00 108 GLY A O 1
ATOM 800 N N . TYR A 1 109 ? 1.612 0.659 9.239 1.00 82.50 109 TYR A N 1
ATOM 801 C CA . TYR A 1 109 ? 2.982 0.145 9.248 1.00 82.50 109 TYR A CA 1
ATOM 802 C C . TYR A 1 109 ? 3.077 -1.103 8.366 1.00 82.50 109 TYR A C 1
ATOM 804 O O . TYR A 1 109 ? 2.552 -2.157 8.720 1.00 82.50 109 TYR A O 1
ATOM 812 N N . VAL A 1 110 ? 3.720 -0.981 7.204 1.00 86.31 110 VAL A N 1
ATOM 813 C CA . VAL A 1 110 ? 3.954 -2.108 6.289 1.00 86.31 110 VAL A CA 1
ATOM 814 C C . VAL A 1 110 ? 5.052 -3.002 6.862 1.00 86.31 110 VAL A C 1
ATOM 816 O O . VAL A 1 110 ? 6.198 -2.567 7.005 1.00 86.31 110 VAL A O 1
ATOM 819 N N . GLU A 1 111 ? 4.685 -4.243 7.170 1.00 85.81 111 GLU A N 1
ATOM 820 C CA . GLU A 1 111 ? 5.575 -5.278 7.699 1.00 85.81 111 GLU A CA 1
ATOM 821 C C . GLU A 1 111 ? 6.212 -6.096 6.577 1.00 85.81 111 GLU A C 1
ATOM 823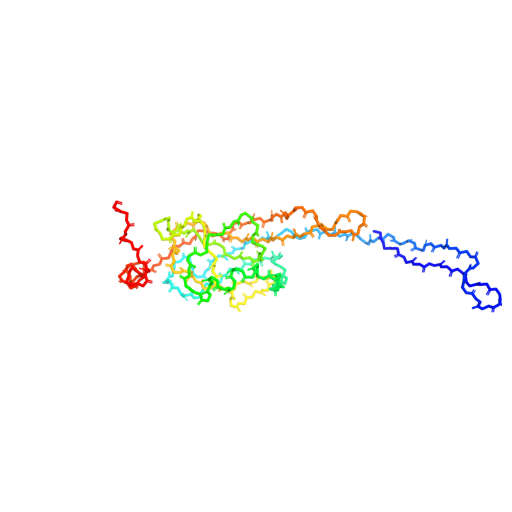 O O . GLU A 1 111 ? 7.403 -6.383 6.619 1.00 85.81 111 GLU A O 1
ATOM 828 N N . ASN A 1 112 ? 5.430 -6.431 5.551 1.00 86.19 112 ASN A N 1
ATOM 829 C CA . ASN A 1 112 ? 5.923 -7.101 4.357 1.00 86.19 112 ASN A CA 1
ATOM 830 C C . ASN A 1 112 ? 5.162 -6.605 3.130 1.00 86.19 112 ASN A C 1
ATOM 832 O O . ASN A 1 112 ? 3.966 -6.335 3.212 1.00 86.19 112 ASN A O 1
ATOM 836 N N . TRP A 1 113 ? 5.829 -6.520 1.987 1.00 88.06 113 TRP A N 1
ATOM 837 C CA . TRP A 1 113 ? 5.189 -6.148 0.733 1.00 88.06 113 TRP A CA 1
ATOM 838 C C . TRP A 1 113 ? 5.902 -6.828 -0.424 1.00 88.06 113 TRP A C 1
ATOM 840 O O . TRP A 1 113 ? 7.114 -6.735 -0.592 1.00 88.06 113 TRP A O 1
ATOM 850 N N . THR A 1 114 ? 5.101 -7.499 -1.233 1.00 89.69 114 THR A N 1
ATOM 851 C CA . THR A 1 114 ? 5.484 -8.223 -2.440 1.00 89.69 114 THR A CA 1
ATOM 852 C C . THR A 1 114 ? 4.544 -7.812 -3.570 1.00 89.69 114 THR A C 1
ATOM 854 O O . THR A 1 114 ? 3.550 -7.129 -3.325 1.00 89.69 114 THR A O 1
ATOM 857 N N . ASP A 1 115 ? 4.803 -8.272 -4.795 1.00 89.38 115 ASP A N 1
ATOM 858 C CA . ASP A 1 115 ? 3.943 -7.953 -5.941 1.00 89.38 115 ASP A CA 1
ATOM 859 C C . ASP A 1 115 ? 2.484 -8.425 -5.777 1.00 89.38 115 ASP A C 1
ATOM 861 O O . ASP A 1 115 ? 1.566 -7.828 -6.341 1.00 89.38 115 ASP A O 1
ATOM 865 N N . THR A 1 116 ? 2.258 -9.473 -4.981 1.00 92.94 116 THR A N 1
ATOM 866 C CA . THR A 1 116 ? 0.941 -10.112 -4.838 1.00 92.94 116 THR A CA 1
ATOM 867 C C . THR A 1 116 ? 0.346 -10.025 -3.437 1.00 92.94 116 THR A C 1
ATOM 869 O O . THR A 1 116 ? -0.825 -10.350 -3.239 1.00 92.94 116 THR A O 1
ATOM 872 N N . GLU A 1 117 ? 1.133 -9.625 -2.439 1.00 94.25 117 GLU A N 1
ATOM 873 C CA . GLU A 1 117 ? 0.720 -9.617 -1.035 1.00 94.25 117 GLU A CA 1
ATOM 874 C C . GLU A 1 117 ? 1.364 -8.466 -0.259 1.00 94.25 117 GLU A C 1
ATOM 876 O O . GLU A 1 117 ? 2.580 -8.278 -0.305 1.00 94.25 117 GLU A O 1
ATOM 881 N N . ILE A 1 118 ? 0.547 -7.749 0.513 1.00 93.56 118 ILE A N 1
ATOM 882 C CA . ILE A 1 118 ? 0.959 -6.687 1.430 1.00 93.56 118 ILE A CA 1
ATOM 883 C C . ILE A 1 118 ? 0.468 -7.049 2.831 1.00 93.56 118 ILE A C 1
ATOM 885 O O . ILE A 1 118 ? -0.728 -7.235 3.043 1.00 93.56 118 ILE A O 1
ATOM 889 N N . LYS A 1 119 ? 1.379 -7.112 3.800 1.00 93.38 119 LYS A N 1
ATOM 890 C CA . LYS A 1 119 ? 1.075 -7.257 5.226 1.00 93.38 119 LYS A CA 1
ATOM 891 C C . LYS A 1 119 ? 1.307 -5.925 5.920 1.00 93.38 119 LYS A C 1
ATOM 893 O O . LYS A 1 119 ? 2.420 -5.398 5.906 1.00 93.38 119 LYS A O 1
ATOM 898 N N . VAL A 1 120 ? 0.262 -5.375 6.520 1.00 91.62 120 VAL A N 1
ATOM 899 C CA . VAL A 1 120 ? 0.278 -4.037 7.118 1.00 91.62 120 VAL A CA 1
ATOM 900 C C . VAL A 1 120 ? -0.443 -4.036 8.456 1.00 91.62 120 VAL A C 1
ATOM 902 O O . VAL A 1 120 ? -1.461 -4.702 8.623 1.00 91.62 120 VAL A O 1
ATOM 905 N N . ARG A 1 121 ? 0.088 -3.297 9.428 1.00 88.62 121 ARG A N 1
ATOM 906 C CA . ARG A 1 121 ? -0.539 -3.121 10.738 1.00 88.62 121 ARG A CA 1
ATOM 907 C C . ARG A 1 121 ? -1.509 -1.953 10.729 1.00 88.62 121 ARG A C 1
ATOM 909 O O . ARG A 1 121 ? -1.192 -0.881 10.206 1.00 88.62 121 ARG A O 1
ATOM 916 N N . VAL A 1 122 ? -2.666 -2.169 11.349 1.00 90.44 122 VAL A N 1
ATOM 917 C CA . VAL A 1 122 ? -3.725 -1.164 11.484 1.00 90.44 122 VAL A CA 1
ATOM 918 C C . VAL A 1 122 ? -3.230 -0.015 12.375 1.00 90.44 122 VAL A C 1
ATOM 920 O O . VAL A 1 122 ? -2.831 -0.267 13.514 1.00 90.44 122 VAL A O 1
ATOM 923 N N . PRO A 1 123 ? -3.233 1.239 11.893 1.00 86.19 123 PRO A N 1
ATOM 924 C CA . PRO A 1 123 ? -2.759 2.382 12.668 1.00 86.19 123 PRO A CA 1
ATOM 925 C C . PRO A 1 123 ? -3.746 2.787 13.773 1.00 86.19 123 PRO A C 1
ATOM 927 O O . PRO A 1 123 ? -4.938 2.500 13.699 1.00 86.19 123 PRO A O 1
ATOM 930 N N . GLN A 1 124 ? -3.248 3.495 14.791 1.00 79.31 124 GLN A N 1
ATOM 931 C CA . GLN A 1 124 ? -4.006 3.788 16.016 1.00 79.31 124 GLN A CA 1
ATOM 932 C C . GLN A 1 124 ? -5.229 4.682 15.855 1.00 79.31 124 GLN A C 1
ATOM 934 O O . GLN A 1 124 ? -6.195 4.563 16.592 1.00 79.31 124 GLN A O 1
ATOM 939 N N . VAL A 1 125 ? -5.202 5.581 14.887 1.00 81.06 125 VAL A N 1
ATOM 940 C CA . VAL A 1 125 ? -6.279 6.552 14.661 1.00 81.06 125 VAL A CA 1
ATOM 941 C C . VAL A 1 125 ? -7.165 6.154 13.481 1.00 81.06 125 VAL A C 1
ATOM 943 O O . VAL A 1 125 ? -7.887 6.994 12.944 1.00 81.06 125 VAL A O 1
ATOM 946 N N . ALA A 1 126 ? -7.083 4.890 13.046 1.00 86.31 126 ALA A N 1
ATOM 947 C CA . ALA A 1 126 ? -7.891 4.368 11.955 1.00 86.31 126 ALA A CA 1
ATOM 948 C C . ALA A 1 126 ? -9.377 4.373 12.329 1.00 86.31 126 ALA A C 1
ATOM 950 O O . ALA A 1 126 ? -9.754 3.925 13.409 1.00 86.31 126 ALA A O 1
ATOM 951 N N . VAL A 1 127 ? -10.225 4.810 11.402 1.00 91.44 127 VAL A N 1
ATOM 952 C CA . VAL A 1 127 ? -11.687 4.727 11.504 1.00 91.44 127 VAL A CA 1
ATOM 953 C C . VAL A 1 127 ? -12.254 3.861 10.379 1.00 91.44 127 VAL A C 1
ATOM 955 O O . VAL A 1 127 ? -11.568 3.629 9.377 1.00 91.44 127 VAL A O 1
ATOM 958 N N . PRO A 1 128 ? -13.497 3.361 10.512 1.00 94.75 128 PRO A N 1
ATOM 959 C CA . PRO A 1 128 ? -14.112 2.557 9.466 1.00 94.75 128 PRO A CA 1
ATOM 960 C C . PRO A 1 128 ? -14.182 3.300 8.131 1.00 94.75 128 PRO A C 1
ATOM 962 O O . PRO A 1 128 ? -14.654 4.435 8.056 1.00 94.75 128 PRO A O 1
ATOM 965 N N . GLY A 1 129 ? -13.766 2.642 7.052 1.00 94.25 129 GLY A N 1
ATOM 966 C CA . GLY A 1 129 ? -13.872 3.210 5.714 1.00 94.25 129 GLY A CA 1
ATOM 967 C C . GLY A 1 129 ? -13.010 2.505 4.677 1.00 94.25 129 GLY A C 1
ATOM 968 O O . GLY A 1 129 ? -12.620 1.352 4.847 1.00 94.25 129 GLY A O 1
ATOM 969 N N . LYS A 1 130 ? -12.779 3.188 3.556 1.00 95.00 130 LYS A N 1
ATOM 970 C CA . LYS A 1 130 ? -12.049 2.637 2.413 1.00 95.00 130 LYS A CA 1
ATOM 971 C C . LYS A 1 130 ? -10.548 2.771 2.627 1.00 95.00 130 LYS A C 1
ATOM 973 O O . LYS A 1 130 ? -10.048 3.883 2.767 1.00 95.00 130 LYS A O 1
ATOM 978 N N . VAL A 1 131 ? -9.850 1.644 2.624 1.00 93.56 131 VAL A N 1
ATOM 979 C CA . VAL A 1 131 ? -8.389 1.601 2.655 1.00 93.56 131 VAL A CA 1
ATOM 980 C C . VAL A 1 131 ? -7.871 1.825 1.244 1.00 93.56 131 VAL A C 1
ATOM 982 O O . VAL A 1 131 ? -8.387 1.261 0.276 1.00 93.56 131 VAL A O 1
ATOM 985 N N . LEU A 1 132 ? -6.847 2.657 1.129 1.00 91.19 132 LEU A N 1
ATOM 986 C CA . LEU A 1 132 ? -6.243 3.034 -0.138 1.00 91.19 132 LEU A CA 1
ATOM 987 C C . LEU A 1 132 ? -4.799 2.560 -0.168 1.00 91.19 132 LEU A C 1
ATOM 989 O O . LEU A 1 132 ? -4.112 2.573 0.848 1.00 91.19 132 LEU A O 1
ATOM 993 N N . ILE A 1 133 ? -4.322 2.179 -1.340 1.00 89.25 133 ILE A N 1
ATOM 994 C CA . ILE A 1 133 ? -2.904 1.960 -1.584 1.00 89.25 133 ILE A CA 1
ATOM 995 C C . ILE A 1 133 ? -2.446 3.066 -2.518 1.00 89.25 133 ILE A C 1
ATOM 997 O O . ILE A 1 133 ? -3.059 3.298 -3.562 1.00 89.25 133 ILE A O 1
ATOM 1001 N N . THR A 1 134 ? -1.389 3.765 -2.124 1.00 83.62 134 THR A N 1
ATOM 1002 C CA . THR A 1 134 ? -0.795 4.841 -2.913 1.00 83.62 134 THR A CA 1
ATOM 1003 C C . THR A 1 134 ? 0.604 4.456 -3.344 1.00 83.62 134 THR A C 1
ATOM 1005 O O . THR A 1 134 ? 1.375 3.873 -2.578 1.00 83.62 134 THR A O 1
ATOM 1008 N N . ARG A 1 135 ? 0.942 4.794 -4.586 1.00 78.31 135 ARG A N 1
ATOM 1009 C CA . ARG A 1 135 ? 2.305 4.749 -5.109 1.00 78.31 135 ARG A CA 1
ATOM 1010 C C . ARG A 1 135 ? 2.611 6.080 -5.773 1.00 78.31 135 ARG A C 1
ATOM 1012 O O . ARG A 1 135 ? 1.851 6.531 -6.627 1.00 78.31 135 ARG A O 1
ATOM 1019 N N . GLY A 1 136 ? 3.702 6.700 -5.345 1.00 73.25 136 GLY A N 1
ATOM 1020 C CA . GLY A 1 136 ? 4.198 7.947 -5.911 1.00 73.25 136 GLY A CA 1
ATOM 1021 C C . GLY A 1 136 ? 5.476 7.690 -6.691 1.00 73.25 136 GLY A C 1
ATOM 1022 O O . GLY A 1 136 ? 6.343 6.966 -6.201 1.00 73.25 136 GLY A O 1
ATOM 1023 N N . SER A 1 137 ? 5.586 8.285 -7.873 1.00 64.81 137 SER A N 1
ATOM 1024 C CA . SER A 1 137 ? 6.813 8.284 -8.670 1.00 64.81 137 SER A CA 1
ATOM 1025 C C . SER A 1 137 ? 7.192 9.707 -9.054 1.00 64.81 137 SER A C 1
ATOM 1027 O O . SER A 1 137 ? 6.349 10.603 -9.111 1.00 64.81 137 SER A O 1
ATOM 1029 N N . TRP A 1 138 ? 8.480 9.894 -9.303 1.00 64.88 138 TRP A N 1
ATOM 1030 C CA . TRP A 1 138 ? 9.027 11.109 -9.875 1.00 64.88 138 TRP A CA 1
ATOM 1031 C C . TRP A 1 138 ? 9.412 10.809 -11.314 1.00 64.88 138 TRP A C 1
ATOM 1033 O O . TRP A 1 138 ? 10.241 9.930 -11.556 1.00 64.88 138 TRP A O 1
ATOM 1043 N N . ASP A 1 139 ? 8.839 11.539 -12.260 1.00 61.97 139 ASP A N 1
ATOM 1044 C CA . ASP A 1 139 ? 9.294 11.451 -13.639 1.00 61.97 139 ASP A CA 1
ATOM 1045 C C . ASP A 1 139 ? 10.504 12.363 -13.823 1.00 61.97 139 ASP A C 1
ATOM 1047 O O . ASP A 1 139 ? 10.474 13.547 -13.475 1.00 61.97 139 ASP A O 1
ATOM 1051 N N . MET A 1 140 ? 11.584 11.824 -14.390 1.00 56.78 140 MET A N 1
ATOM 1052 C CA . MET A 1 140 ? 12.694 12.668 -14.824 1.00 56.78 140 MET A CA 1
ATOM 1053 C C . MET A 1 140 ? 12.230 13.586 -15.949 1.00 56.78 140 MET A C 1
ATOM 1055 O O . MET A 1 140 ? 11.443 13.197 -16.820 1.00 56.78 140 MET A O 1
ATOM 1059 N N . LEU A 1 141 ? 12.746 14.811 -15.948 1.00 67.00 141 LEU A N 1
ATOM 1060 C CA . LEU A 1 141 ? 12.514 15.716 -17.058 1.00 67.00 141 LEU A CA 1
ATOM 1061 C C . LEU A 1 141 ? 13.225 15.179 -18.317 1.00 67.00 141 LEU A C 1
ATOM 1063 O O . LEU A 1 141 ? 14.241 14.484 -18.212 1.00 67.00 141 LEU A O 1
ATOM 1067 N N . PRO A 1 142 ? 12.717 15.486 -19.528 1.00 68.38 142 PRO A N 1
ATOM 1068 C CA . PRO A 1 142 ? 13.333 15.032 -20.779 1.00 68.38 142 PRO A CA 1
ATOM 1069 C C . PRO A 1 142 ? 14.794 15.471 -20.965 1.00 68.38 142 PRO A C 1
ATOM 1071 O O . PRO A 1 142 ? 15.514 14.877 -21.764 1.00 68.38 142 PRO A O 1
ATOM 1074 N N . ASP A 1 143 ? 15.226 16.508 -20.247 1.00 71.06 143 ASP A N 1
ATOM 1075 C CA . ASP A 1 143 ? 16.589 17.045 -20.249 1.00 71.06 143 ASP A CA 1
ATOM 1076 C C . ASP A 1 143 ? 17.548 16.304 -19.295 1.00 71.06 143 ASP A C 1
ATOM 1078 O O . ASP A 1 143 ? 18.729 16.644 -19.221 1.00 71.06 143 ASP A O 1
ATOM 1082 N N . GLY A 1 144 ? 17.066 15.277 -18.586 1.00 53.38 144 GLY A N 1
ATOM 1083 C CA . GLY A 1 144 ? 17.851 14.500 -17.627 1.00 53.38 144 GLY A CA 1
ATOM 1084 C C . GLY A 1 144 ? 18.046 15.184 -16.273 1.00 53.38 144 GLY A C 1
ATOM 1085 O O . GLY A 1 144 ? 18.761 14.643 -15.428 1.00 53.38 144 GLY A O 1
ATOM 1086 N N . THR A 1 145 ? 17.420 16.341 -16.037 1.00 74.62 145 THR A N 1
ATOM 1087 C CA . THR A 1 145 ? 17.343 16.943 -14.704 1.00 74.62 145 THR A CA 1
ATOM 1088 C C . THR A 1 145 ? 16.212 16.302 -13.891 1.00 74.62 145 THR A C 1
ATOM 1090 O O . THR A 1 145 ? 15.247 15.750 -14.430 1.00 74.62 145 THR A O 1
ATOM 1093 N N . CYS A 1 146 ? 16.344 16.320 -12.565 1.00 62.09 146 CYS A N 1
ATOM 1094 C CA . CYS A 1 146 ? 15.308 15.814 -11.667 1.00 62.09 146 CYS A CA 1
ATOM 1095 C C . CYS A 1 146 ? 14.418 16.961 -11.186 1.00 62.09 146 CYS A C 1
ATOM 1097 O O . CYS A 1 146 ? 14.930 18.036 -10.888 1.00 62.09 146 CYS A O 1
ATOM 1099 N N . CYS A 1 147 ? 13.110 16.805 -11.022 1.00 69.44 147 CYS A N 1
ATOM 1100 C CA . CYS A 1 147 ? 12.153 15.837 -11.565 1.00 69.44 147 CYS A CA 1
ATOM 1101 C C . CYS A 1 147 ? 10.836 16.627 -11.729 1.00 69.44 147 CYS A C 1
ATOM 1103 O O . CYS A 1 147 ? 10.689 17.693 -11.124 1.00 69.44 147 CYS A O 1
ATOM 1105 N N . LYS A 1 148 ? 9.874 16.144 -12.523 1.00 67.69 148 LYS A N 1
ATOM 1106 C CA . LYS A 1 148 ? 8.518 16.721 -12.519 1.00 67.69 148 LYS A CA 1
ATOM 1107 C C . LYS A 1 148 ? 7.873 16.591 -11.138 1.00 67.69 148 LYS A C 1
ATOM 1109 O O . LYS A 1 148 ? 8.305 15.778 -10.314 1.00 67.69 148 LYS A O 1
ATOM 1114 N N . ASP A 1 149 ? 6.813 17.371 -10.924 1.00 70.56 149 ASP A N 1
ATOM 1115 C CA . ASP A 1 149 ? 5.943 17.203 -9.764 1.00 70.56 149 ASP A CA 1
ATOM 1116 C C . ASP A 1 149 ? 5.513 15.742 -9.631 1.00 70.56 149 ASP A C 1
ATOM 1118 O O . ASP A 1 149 ? 5.264 15.050 -10.620 1.00 70.56 149 ASP A O 1
ATOM 1122 N N . LYS A 1 150 ? 5.465 15.269 -8.384 1.00 66.75 150 LYS A N 1
ATOM 1123 C CA . LYS A 1 150 ? 5.142 13.879 -8.092 1.00 66.75 150 LYS A CA 1
ATOM 1124 C C . LYS A 1 150 ? 3.748 13.546 -8.600 1.00 66.75 150 LYS A C 1
ATOM 1126 O O . LYS A 1 150 ? 2.767 14.170 -8.194 1.00 66.75 150 LYS A O 1
ATOM 1131 N N . GLU A 1 151 ? 3.667 12.471 -9.369 1.00 71.88 151 GLU A N 1
ATOM 1132 C CA . GLU A 1 151 ? 2.398 11.872 -9.744 1.00 71.88 151 GLU A CA 1
ATOM 1133 C C . GLU A 1 151 ? 2.074 10.678 -8.848 1.00 71.88 151 GLU A C 1
ATOM 1135 O O . GLU A 1 151 ? 2.951 9.937 -8.383 1.00 71.88 151 GLU A O 1
ATOM 1140 N N . TRP A 1 152 ? 0.778 10.513 -8.592 1.00 72.44 152 TRP A N 1
ATOM 1141 C CA . TRP A 1 152 ? 0.242 9.525 -7.671 1.00 72.44 152 TRP A CA 1
ATOM 1142 C C . TRP A 1 152 ? -0.695 8.570 -8.390 1.00 72.44 152 TRP A C 1
ATOM 1144 O O . TRP A 1 152 ? -1.676 8.987 -9.004 1.00 72.44 152 TRP A O 1
ATOM 1154 N N . MET A 1 153 ? -0.450 7.276 -8.212 1.00 79.00 153 MET A N 1
ATOM 1155 C CA . MET A 1 153 ? -1.450 6.251 -8.474 1.00 79.00 153 MET A CA 1
ATOM 1156 C C . MET A 1 153 ? -2.052 5.789 -7.154 1.00 79.00 153 MET A C 1
ATOM 1158 O O . MET A 1 153 ? -1.337 5.340 -6.255 1.00 79.00 153 MET A O 1
ATOM 1162 N N . GLN A 1 154 ? -3.375 5.900 -7.047 1.00 83.62 154 GLN A N 1
ATOM 1163 C CA . GLN A 1 154 ? -4.137 5.474 -5.881 1.00 83.62 154 GLN A CA 1
ATOM 1164 C C . GLN A 1 154 ? -5.186 4.445 -6.288 1.00 83.62 154 GLN A C 1
ATOM 1166 O O . GLN A 1 154 ? -5.927 4.651 -7.247 1.00 83.62 154 GLN A O 1
ATOM 1171 N N . PHE A 1 155 ? -5.267 3.355 -5.533 1.00 88.12 155 PHE A N 1
ATOM 1172 C CA . PHE A 1 155 ? -6.238 2.290 -5.759 1.00 88.12 155 PHE A CA 1
ATOM 1173 C C . PHE A 1 155 ? -6.865 1.819 -4.445 1.00 88.12 155 PHE A C 1
ATOM 1175 O O . PHE A 1 155 ? -6.252 1.886 -3.381 1.00 88.12 155 PHE A O 1
ATOM 1182 N N . GLU A 1 156 ? -8.125 1.390 -4.512 1.00 92.81 156 GLU A N 1
ATOM 1183 C CA . GLU A 1 156 ? -8.899 0.947 -3.349 1.00 92.81 156 GLU A CA 1
ATOM 1184 C C . GLU A 1 156 ? -8.532 -0.497 -2.988 1.00 92.81 156 GLU A C 1
ATOM 1186 O O . GLU A 1 156 ? -8.617 -1.393 -3.826 1.00 92.81 156 GLU A O 1
ATOM 1191 N N . ALA A 1 157 ? -8.129 -0.719 -1.734 1.00 91.75 157 ALA A N 1
ATOM 1192 C CA . ALA A 1 157 ? -7.860 -2.054 -1.204 1.00 91.75 157 ALA A CA 1
ATOM 1193 C C . ALA A 1 157 ? -9.124 -2.773 -0.719 1.00 91.75 157 ALA A C 1
ATOM 1195 O O . ALA A 1 157 ? -9.179 -4.000 -0.697 1.00 91.75 157 ALA A O 1
ATOM 1196 N N . GLY A 1 158 ? -10.133 -1.999 -0.328 1.00 94.12 158 GLY A N 1
ATOM 1197 C CA . GLY A 1 158 ? -11.400 -2.487 0.196 1.00 94.12 158 GLY A CA 1
ATOM 1198 C C . GLY A 1 158 ? -11.847 -1.688 1.413 1.00 94.12 158 GLY A C 1
ATOM 1199 O O . GLY A 1 158 ? -11.147 -0.794 1.899 1.00 94.12 158 GLY A O 1
ATOM 1200 N N . ARG A 1 159 ? -13.043 -2.004 1.909 1.00 96.12 159 ARG A N 1
ATOM 1201 C CA . ARG A 1 159 ? -13.562 -1.434 3.153 1.00 96.12 159 ARG A CA 1
ATOM 1202 C C . ARG A 1 159 ? -12.974 -2.195 4.343 1.00 96.12 159 ARG A C 1
ATOM 1204 O O . ARG A 1 159 ? -12.961 -3.418 4.340 1.00 96.12 159 ARG A O 1
ATOM 1211 N N . PHE A 1 160 ? -12.529 -1.461 5.356 1.00 95.81 160 PHE A N 1
ATOM 1212 C CA . PHE A 1 160 ? -12.002 -2.007 6.602 1.00 95.81 160 PHE A CA 1
ATOM 1213 C C . PHE A 1 160 ? -12.671 -1.340 7.806 1.00 95.81 160 PHE A C 1
ATOM 1215 O O . PHE A 1 160 ? -12.962 -0.140 7.772 1.00 95.81 160 PHE A O 1
ATOM 1222 N N . THR A 1 161 ? -12.893 -2.110 8.870 1.00 96.00 161 THR A N 1
ATOM 1223 C CA . THR A 1 161 ? -13.528 -1.657 10.114 1.00 96.00 161 THR A CA 1
ATOM 1224 C C . THR A 1 161 ? -12.610 -1.955 11.307 1.00 96.00 161 THR A C 1
ATOM 1226 O O . THR A 1 161 ? -12.562 -3.092 11.772 1.00 96.00 161 THR A O 1
ATOM 1229 N N . PRO A 1 162 ? -11.861 -0.967 11.827 1.00 92.50 162 PRO A N 1
ATOM 1230 C CA . PRO A 1 162 ? -11.053 -1.163 13.024 1.00 92.50 162 PRO A CA 1
ATOM 1231 C C . PRO A 1 162 ? -11.934 -1.363 14.265 1.00 92.50 162 PRO A C 1
ATOM 1233 O O . PRO A 1 162 ? -13.002 -0.763 14.386 1.00 92.50 162 PRO A O 1
ATOM 1236 N N . THR A 1 163 ? -11.460 -2.178 15.204 1.00 90.94 163 THR A N 1
ATOM 1237 C CA . THR A 1 163 ? -12.035 -2.343 16.549 1.00 90.94 163 THR A CA 1
ATOM 1238 C C . THR A 1 163 ? -11.036 -1.892 17.622 1.00 90.94 163 THR A C 1
ATOM 1240 O O . THR A 1 163 ? -9.863 -1.655 17.330 1.00 90.94 163 THR A O 1
ATOM 1243 N N . GLY A 1 164 ? -11.495 -1.728 18.868 1.00 80.81 164 GLY A N 1
ATOM 1244 C CA . GLY A 1 164 ? -10.643 -1.275 19.978 1.00 80.81 164 GLY A CA 1
ATOM 1245 C C . GLY A 1 164 ? -10.354 0.233 19.995 1.00 80.81 164 GLY A C 1
ATOM 1246 O O . GLY A 1 164 ? -9.378 0.661 20.609 1.00 80.81 164 GLY A O 1
ATOM 1247 N N . LEU A 1 165 ? -11.181 1.044 19.318 1.00 72.25 165 LEU A N 1
ATOM 1248 C CA . LEU A 1 165 ? -11.059 2.512 19.303 1.00 72.25 165 LEU A CA 1
ATOM 1249 C C . LEU A 1 165 ? -11.201 3.139 20.705 1.00 72.25 165 LEU A C 1
ATOM 1251 O O . LEU A 1 165 ? -10.625 4.188 20.983 1.00 72.25 165 LEU A O 1
ATOM 1255 N N . ASP A 1 166 ? -11.952 2.487 21.587 1.00 67.88 166 ASP A N 1
ATOM 1256 C CA . ASP A 1 166 ? -12.259 2.886 22.962 1.00 67.88 166 ASP A CA 1
ATOM 1257 C C . ASP A 1 166 ? -11.041 2.870 23.897 1.00 67.88 166 ASP A C 1
ATOM 1259 O O . ASP A 1 166 ? -10.952 3.692 24.807 1.00 67.88 166 ASP A O 1
ATOM 1263 N N . LYS A 1 167 ? -10.065 1.987 23.656 1.00 60.09 167 LYS A N 1
ATOM 1264 C CA . LYS A 1 167 ? -8.843 1.899 24.477 1.00 60.09 167 LYS A CA 1
ATOM 1265 C C . LYS A 1 167 ? -7.856 3.035 24.202 1.00 60.09 167 LYS A C 1
ATOM 1267 O O . LYS A 1 167 ? -7.005 3.337 25.031 1.00 60.09 167 LYS A O 1
ATOM 1272 N N . ILE A 1 168 ? -7.954 3.661 23.033 1.00 57.53 168 ILE A N 1
ATOM 1273 C CA . ILE A 1 168 ? -6.952 4.611 22.537 1.00 57.53 168 ILE A CA 1
ATOM 1274 C C . ILE A 1 168 ? -7.262 6.022 23.009 1.00 57.53 168 ILE A C 1
ATOM 1276 O O . ILE A 1 168 ? -6.342 6.755 23.356 1.00 57.53 168 ILE A O 1
ATOM 1280 N N . THR A 1 169 ? -8.539 6.394 23.101 1.00 57.47 169 THR A N 1
ATOM 1281 C CA . THR A 1 169 ? -8.947 7.727 23.562 1.00 57.47 169 THR A CA 1
ATOM 1282 C C . THR A 1 169 ? -8.431 8.030 24.973 1.00 57.47 169 THR A C 1
ATOM 1284 O O . THR A 1 169 ? -7.952 9.134 25.211 1.00 57.47 169 THR A O 1
ATOM 1287 N N . ALA A 1 170 ? -8.429 7.057 25.890 1.00 54.06 170 ALA A N 1
ATOM 1288 C CA . ALA A 1 170 ? -8.019 7.275 27.280 1.00 54.06 170 ALA A CA 1
ATOM 1289 C C . ALA A 1 170 ? -6.501 7.463 27.482 1.00 54.06 170 ALA A C 1
ATOM 1291 O O . ALA A 1 170 ? -6.101 8.243 28.346 1.00 54.06 170 ALA A O 1
ATOM 1292 N N . ASP A 1 171 ? -5.657 6.772 26.710 1.00 54.69 171 ASP A N 1
ATOM 1293 C CA . ASP A 1 171 ? -4.194 6.818 26.874 1.00 54.69 171 ASP A CA 1
ATOM 1294 C C . ASP A 1 171 ? -3.498 7.741 25.864 1.00 54.69 171 ASP A C 1
ATOM 1296 O O . ASP A 1 171 ? -2.450 8.310 26.172 1.00 54.69 171 ASP A O 1
ATOM 1300 N N . TYR A 1 172 ? -4.092 7.969 24.690 1.00 55.38 172 TYR A N 1
ATOM 1301 C CA . TYR A 1 172 ? -3.597 8.942 23.715 1.00 55.38 172 TYR A CA 1
ATOM 1302 C C . TYR A 1 172 ? -3.809 10.376 24.210 1.00 55.38 172 TYR A C 1
ATOM 1304 O O . TYR A 1 172 ? -2.863 11.156 24.200 1.00 55.38 172 TYR A O 1
ATOM 1312 N N . LEU A 1 173 ? -4.995 10.707 24.746 1.00 56.03 173 LEU A N 1
ATOM 1313 C CA . LEU A 1 173 ? -5.288 12.045 25.289 1.00 56.03 173 LEU A CA 1
ATOM 1314 C C . LEU A 1 173 ? -4.369 12.441 26.455 1.00 56.03 173 LEU A C 1
ATOM 1316 O O . LEU A 1 173 ? -4.072 13.621 26.612 1.00 56.03 173 LEU A O 1
ATOM 1320 N N . LYS A 1 174 ? -3.879 11.478 27.248 1.00 55.09 174 LYS A N 1
ATOM 1321 C CA . LYS A 1 174 ? -2.931 11.747 28.347 1.00 55.09 174 LYS A CA 1
ATOM 1322 C C . LYS A 1 174 ? -1.546 12.177 27.862 1.00 55.09 174 LYS A C 1
ATOM 1324 O O . LYS A 1 174 ? -0.822 12.816 28.617 1.00 55.09 174 LYS A O 1
ATOM 1329 N N . ASN A 1 175 ? -1.179 11.810 26.635 1.00 52.09 175 ASN A N 1
ATOM 1330 C CA . ASN A 1 175 ? 0.161 12.004 26.084 1.00 52.09 175 ASN A CA 1
ATOM 1331 C C . ASN A 1 175 ? 0.230 13.115 25.024 1.00 52.09 175 ASN A C 1
ATOM 1333 O O . ASN A 1 175 ? 1.310 13.358 24.493 1.00 52.09 175 ASN A O 1
ATOM 1337 N N . ILE A 1 176 ? -0.881 13.800 24.717 1.00 51.09 176 ILE A N 1
ATOM 1338 C CA . ILE A 1 176 ? -0.857 15.008 23.881 1.00 51.09 176 ILE A CA 1
ATOM 1339 C C . ILE A 1 176 ? -0.410 16.178 24.767 1.00 51.09 176 ILE A C 1
ATOM 1341 O O . ILE A 1 176 ? -1.162 16.571 25.663 1.00 51.09 176 ILE A O 1
ATOM 1345 N N . PRO A 1 177 ? 0.775 16.775 24.547 1.00 44.84 177 PRO A N 1
ATOM 1346 C CA . PRO A 1 177 ? 1.149 17.979 25.266 1.00 44.84 177 PRO A CA 1
ATOM 1347 C C . PRO A 1 177 ? 0.216 19.112 24.816 1.00 44.84 177 PRO A C 1
ATOM 1349 O O . PRO A 1 177 ? 0.181 19.457 23.638 1.00 44.84 177 PRO A O 1
ATOM 1352 N N . ASN A 1 178 ? -0.515 19.689 25.772 1.00 49.50 178 ASN A N 1
ATOM 1353 C CA . ASN A 1 178 ? -1.331 20.902 25.654 1.00 49.50 178 ASN A CA 1
ATOM 1354 C C . ASN A 1 178 ? -2.528 20.847 24.688 1.00 49.50 178 ASN A C 1
ATOM 1356 O O . ASN A 1 178 ? -2.500 21.392 23.589 1.00 49.50 178 ASN A O 1
ATOM 1360 N N . LEU A 1 179 ? -3.656 20.350 25.196 1.00 45.25 179 LEU A N 1
ATOM 1361 C CA . LEU A 1 179 ? -5.000 20.751 24.751 1.00 45.25 179 LEU A CA 1
ATOM 1362 C C . LEU A 1 179 ? -5.585 21.830 25.688 1.00 45.25 179 LEU A C 1
ATOM 1364 O O . LEU A 1 179 ? -6.755 21.799 26.055 1.00 45.25 179 LEU A O 1
ATOM 1368 N N . GLY A 1 180 ? -4.742 22.772 26.125 1.00 42.88 180 GLY A N 1
ATOM 1369 C CA . GLY A 1 180 ? -5.130 23.795 27.091 1.00 42.88 180 GLY A CA 1
ATOM 1370 C C . GLY A 1 180 ? -4.116 24.923 27.227 1.00 42.88 180 GLY A C 1
ATOM 1371 O O . GLY A 1 180 ? -3.401 24.978 28.218 1.00 42.88 180 GLY A O 1
ATOM 1372 N N . SER A 1 181 ? -4.076 25.822 26.243 1.00 36.22 181 SER A N 1
ATOM 1373 C CA . SER A 1 181 ? -3.736 27.236 26.458 1.00 36.22 181 SER A CA 1
ATOM 1374 C C . SER A 1 181 ? -4.114 28.062 25.222 1.00 36.22 181 SER A C 1
ATOM 1376 O O . SER A 1 181 ? -3.250 28.562 24.506 1.00 36.22 181 SER A O 1
ATOM 1378 N N . GLU A 1 182 ? -5.411 28.186 24.960 1.00 36.56 182 GLU A N 1
ATOM 1379 C CA . GLU A 1 182 ? -5.944 29.399 24.337 1.00 36.56 182 GLU A CA 1
ATOM 1380 C C . GLU A 1 182 ? -6.726 30.120 25.435 1.00 36.56 182 GLU A C 1
ATOM 1382 O O . GLU A 1 182 ? -7.740 29.617 25.923 1.00 36.56 182 GLU A O 1
ATOM 1387 N N . GLN A 1 183 ? -6.176 31.249 25.876 1.00 32.44 183 GLN A N 1
ATOM 1388 C CA . GLN A 1 183 ? -6.853 32.269 26.664 1.00 32.44 183 GLN A CA 1
ATOM 1389 C C . GLN A 1 183 ? -6.723 33.586 25.912 1.00 32.44 183 GLN A C 1
ATOM 1391 O O . GLN A 1 183 ? -5.611 33.840 25.390 1.00 32.44 183 GLN A O 1
#

Foldseek 3Di:
DDKDWDFPPDPVRHDHPDTDIDDDDDDDDDQDDWDWDAKPPQEEAAQDKIKTFTAQLADFDPPPPVCVVCNVVCVVVVHQDQDDPDDAGQFKWAQFDCVQHVDRTDTFAWPDDDRTMTITGHHLRGAWDWIKGKHWDFPPDPVRHTGPDIDMDIDTRGTHHYPPNVVCVVVVVVPPPDPDDDD

pLDDT: mean 73.35, std 17.48, range [32.44, 96.94]